Protein AF-A0A537TKQ0-F1 (afdb_monomer_lite)

Sequence (83 aa):
MTAARDAIDEPAIYGPFRMVDAVDRLIACSFDDDFLNAIQPELEREKQKVMSDREAFVAWLDDLSARFAAEAKRRNFSEGVGR

Secondary structure (DSSP, 8-state):
-HHHHHTTSS-TTHHHHHHHHHHHHHHHHH---HHHHHHHHHHHHHTTHHHH-HHHHHHHHHHHHHHHHHHHHHHHHHGGG--

Structure (mmCIF, N/CA/C/O backbone):
data_AF-A0A537TKQ0-F1
#
_entry.id   AF-A0A537TKQ0-F1
#
loop_
_atom_site.group_PDB
_atom_site.id
_atom_site.type_symbol
_atom_site.label_atom_id
_atom_site.label_alt_id
_atom_site.label_comp_id
_atom_site.label_asym_id
_atom_site.label_entity_id
_atom_site.label_seq_id
_atom_site.pdbx_PDB_ins_code
_atom_site.Cartn_x
_atom_site.Cartn_y
_atom_site.Cartn_z
_atom_site.occupancy
_atom_site.B_iso_or_equiv
_atom_site.auth_seq_id
_atom_site.auth_comp_id
_atom_site.auth_asym_id
_atom_site.auth_atom_id
_atom_site.pdbx_PDB_model_num
ATOM 1 N N . MET A 1 1 ? -8.735 20.671 7.131 1.00 60.47 1 MET A N 1
ATOM 2 C CA . MET A 1 1 ? -8.249 20.666 8.531 1.00 60.47 1 MET A CA 1
ATOM 3 C C . MET A 1 1 ? -8.989 19.650 9.389 1.00 60.47 1 MET A C 1
ATOM 5 O O . MET A 1 1 ? -8.312 18.898 10.067 1.00 60.47 1 MET A O 1
ATOM 9 N N . THR A 1 2 ? -10.321 19.567 9.324 1.00 70.69 2 THR A N 1
ATOM 10 C CA . THR A 1 2 ? -11.130 18.625 10.126 1.00 70.69 2 THR A CA 1
ATOM 11 C C . THR A 1 2 ? -10.692 17.164 9.973 1.00 70.69 2 THR A C 1
ATOM 13 O O . THR A 1 2 ? -10.269 16.571 10.951 1.00 70.69 2 THR A O 1
ATOM 16 N N . ALA A 1 3 ? -10.578 16.646 8.743 1.00 69.50 3 ALA A N 1
ATOM 17 C CA . ALA A 1 3 ? -10.109 15.272 8.508 1.00 69.50 3 ALA A CA 1
ATOM 18 C C . ALA A 1 3 ? -8.701 14.972 9.074 1.00 69.50 3 ALA A C 1
ATOM 20 O O . ALA A 1 3 ? -8.421 13.861 9.505 1.00 69.50 3 ALA A O 1
ATOM 21 N N . ALA A 1 4 ? -7.804 15.965 9.110 1.00 75.56 4 ALA A N 1
ATOM 22 C CA . ALA A 1 4 ? -6.473 15.793 9.695 1.00 75.56 4 ALA A CA 1
ATOM 23 C C . ALA A 1 4 ? -6.506 15.770 11.234 1.00 75.56 4 ALA A C 1
ATOM 25 O O . ALA A 1 4 ? -5.641 15.158 11.853 1.00 75.56 4 ALA A O 1
ATOM 26 N N . ARG A 1 5 ? -7.495 16.428 11.853 1.00 85.69 5 ARG A N 1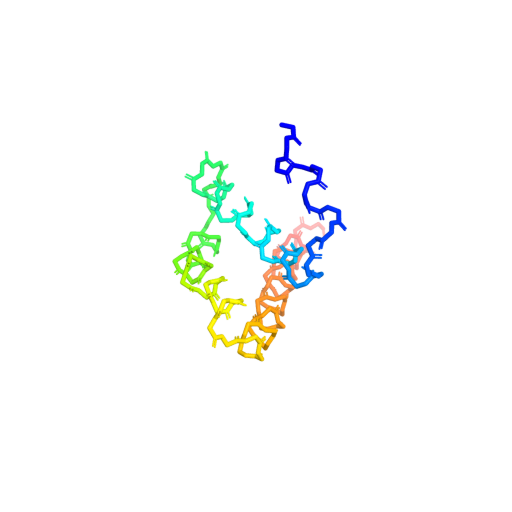
ATOM 27 C CA . ARG A 1 5 ? -7.735 16.362 13.299 1.00 85.69 5 ARG A CA 1
ATOM 28 C C . ARG A 1 5 ? -8.388 15.041 13.686 1.00 85.69 5 ARG A C 1
ATOM 30 O O . ARG A 1 5 ? -7.972 14.455 14.683 1.00 85.69 5 ARG A O 1
ATOM 37 N N . ASP A 1 6 ? -9.367 14.594 12.910 1.00 78.25 6 ASP A N 1
ATOM 38 C CA . ASP A 1 6 ? -10.103 13.349 13.154 1.00 78.25 6 ASP A CA 1
ATOM 39 C C . ASP A 1 6 ? -9.174 12.130 13.045 1.00 78.25 6 ASP A C 1
ATOM 41 O O . ASP A 1 6 ? -9.290 11.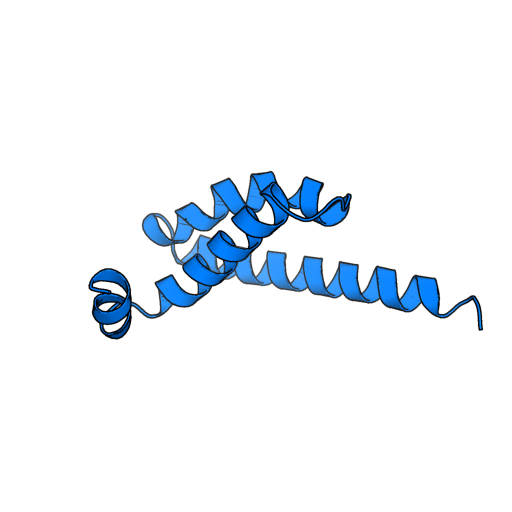183 13.817 1.00 78.25 6 ASP A O 1
ATOM 45 N N . ALA A 1 7 ? -8.150 12.220 12.190 1.00 78.25 7 ALA A N 1
ATOM 46 C CA . ALA A 1 7 ? -7.090 11.226 12.058 1.00 78.25 7 ALA A CA 1
ATOM 47 C C . ALA A 1 7 ? -6.295 10.927 13.346 1.00 78.25 7 ALA A C 1
ATOM 49 O O . ALA A 1 7 ? -5.597 9.914 13.378 1.00 78.25 7 ALA A O 1
ATOM 50 N N . ILE A 1 8 ? -6.352 11.786 14.373 1.00 83.25 8 ILE A N 1
ATOM 51 C CA . ILE A 1 8 ? -5.712 11.537 15.679 1.00 83.25 8 ILE A CA 1
ATOM 52 C C . ILE A 1 8 ? -6.459 10.446 16.454 1.00 83.25 8 ILE A C 1
ATOM 54 O O . ILE A 1 8 ? -5.833 9.664 17.164 1.00 83.25 8 ILE A O 1
ATOM 58 N N . ASP A 1 9 ? -7.782 10.391 16.301 1.00 88.06 9 ASP A N 1
ATOM 59 C CA . ASP A 1 9 ? -8.666 9.507 17.065 1.00 88.06 9 ASP A CA 1
ATOM 60 C C . ASP A 1 9 ? -9.096 8.269 16.241 1.00 88.06 9 ASP A C 1
ATOM 62 O O . ASP A 1 9 ? -9.889 7.440 16.690 1.00 88.06 9 ASP A O 1
ATOM 66 N N . GLU A 1 10 ? -8.564 8.123 15.024 1.00 85.88 10 GLU A N 1
ATOM 67 C CA . GLU A 1 10 ? -8.822 6.994 14.132 1.00 85.88 10 GLU A CA 1
ATOM 68 C C . GLU A 1 10 ? -8.147 5.689 14.602 1.00 85.88 10 GLU A C 1
ATOM 70 O O . GLU A 1 10 ? -7.034 5.698 15.136 1.00 85.88 10 GLU A O 1
ATOM 75 N N . PRO A 1 11 ? -8.752 4.521 14.311 1.00 88.88 11 PRO A N 1
ATOM 76 C CA . PRO A 1 11 ? -8.084 3.232 14.435 1.00 88.88 11 PRO A CA 1
ATOM 77 C C . PRO A 1 11 ? -6.734 3.198 13.702 1.00 88.88 11 PRO A C 1
ATOM 79 O O . PRO A 1 11 ? -6.656 3.487 12.508 1.00 88.88 11 PRO A O 1
ATOM 82 N N . ALA A 1 12 ? -5.685 2.737 14.391 1.00 88.44 12 ALA A N 1
ATOM 83 C CA . ALA A 1 12 ? -4.310 2.712 13.875 1.00 88.44 12 ALA A CA 1
ATOM 84 C C . ALA A 1 12 ? -4.150 1.990 12.521 1.00 88.44 12 ALA A C 1
ATOM 86 O O . ALA A 1 12 ? -3.274 2.334 11.730 1.00 88.44 12 ALA A O 1
ATOM 87 N N . ILE A 1 13 ? -5.023 1.024 12.220 1.00 90.38 13 ILE A N 1
ATOM 88 C CA . ILE A 1 13 ? -5.015 0.270 10.958 1.00 90.38 13 ILE A CA 1
ATOM 89 C C . ILE A 1 13 ? -5.270 1.144 9.715 1.00 90.38 13 ILE A C 1
ATOM 91 O O . ILE A 1 13 ? -4.878 0.774 8.610 1.00 90.38 13 ILE A O 1
ATOM 95 N N . TYR A 1 14 ? -5.861 2.333 9.876 1.00 91.00 14 TYR A N 1
ATOM 96 C CA . TYR A 1 14 ? -6.022 3.279 8.772 1.00 91.00 14 TYR A CA 1
ATOM 97 C C . TYR A 1 14 ? -4.724 4.001 8.399 1.00 91.00 14 TYR A C 1
ATOM 99 O O . TYR A 1 14 ? -4.639 4.569 7.310 1.00 91.00 14 TYR A O 1
ATOM 107 N N . GLY A 1 15 ? -3.695 3.949 9.252 1.00 92.75 15 GLY A N 1
ATOM 108 C CA . GLY A 1 15 ? -2.357 4.444 8.928 1.00 92.75 15 GLY A CA 1
ATOM 109 C C . GLY A 1 15 ? -1.763 3.731 7.706 1.00 92.75 15 GLY A C 1
ATOM 110 O O . GLY A 1 15 ? -1.533 4.391 6.691 1.00 92.75 15 GLY A O 1
ATOM 111 N N . PRO A 1 16 ? -1.579 2.397 7.748 1.00 95.00 16 PRO A N 1
ATOM 112 C CA . PRO A 1 16 ? -1.126 1.616 6.597 1.00 95.00 16 PRO A CA 1
ATOM 113 C C . PRO A 1 16 ? -1.985 1.807 5.341 1.00 95.00 16 PRO A C 1
ATOM 115 O O . PRO A 1 16 ? -1.446 1.993 4.254 1.00 95.00 16 PRO A O 1
ATOM 118 N N . PHE A 1 17 ? -3.315 1.852 5.482 1.00 95.69 17 PHE A N 1
ATOM 119 C CA . PHE A 1 17 ? -4.212 2.138 4.356 1.00 95.69 17 PHE A CA 1
ATOM 120 C C . PHE A 1 17 ? -3.898 3.484 3.690 1.00 95.69 17 PHE A C 1
ATOM 122 O O . PHE A 1 17 ? -3.770 3.548 2.471 1.00 95.69 17 PHE A O 1
ATOM 129 N N . ARG A 1 18 ? -3.724 4.557 4.476 1.00 93.94 18 ARG A N 1
ATOM 130 C CA . ARG A 1 18 ? -3.395 5.889 3.945 1.00 93.94 18 ARG A CA 1
ATOM 131 C C . ARG A 1 18 ? -2.041 5.921 3.243 1.00 93.94 18 ARG A C 1
ATOM 133 O O . ARG A 1 18 ? -1.909 6.610 2.236 1.00 93.94 18 ARG A O 1
ATOM 140 N N . MET A 1 19 ? -1.051 5.190 3.754 1.00 95.81 19 MET A N 1
ATOM 141 C CA . MET A 1 19 ? 0.260 5.080 3.106 1.00 95.81 19 MET A CA 1
ATOM 142 C C . MET A 1 19 ? 0.138 4.419 1.730 1.00 95.81 19 MET A C 1
ATOM 144 O O . MET A 1 19 ? 0.641 4.956 0.747 1.00 95.81 19 MET A O 1
ATOM 148 N N . VAL A 1 20 ? -0.589 3.304 1.649 1.00 97.00 20 VAL A N 1
ATOM 149 C CA . VAL A 1 20 ? -0.856 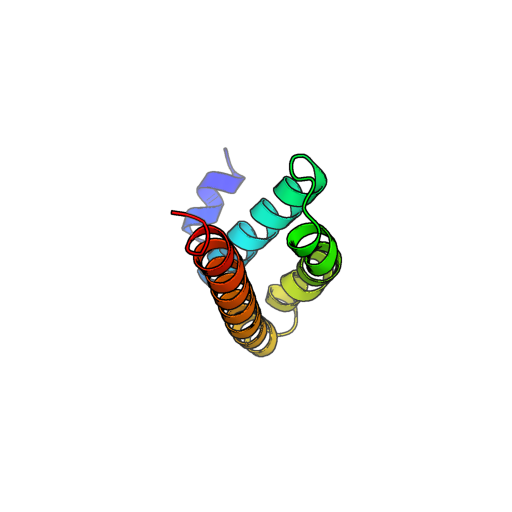2.603 0.387 1.00 97.00 20 VAL A CA 1
ATOM 150 C C . VAL A 1 20 ? -1.658 3.476 -0.583 1.00 97.00 20 VAL A C 1
ATOM 152 O O . VAL A 1 20 ? -1.287 3.575 -1.748 1.00 97.00 20 VAL A O 1
ATOM 155 N N . ASP A 1 21 ? -2.719 4.148 -0.119 1.00 96.38 21 ASP A N 1
ATOM 156 C CA . ASP A 1 21 ? -3.537 5.030 -0.967 1.00 96.38 21 ASP A CA 1
ATOM 157 C C . ASP A 1 21 ? -2.724 6.205 -1.527 1.00 96.38 21 ASP A C 1
ATOM 159 O O . ASP A 1 21 ? -2.888 6.585 -2.685 1.00 96.38 21 ASP A O 1
ATOM 163 N N . ALA A 1 22 ? -1.809 6.761 -0.729 1.00 95.44 22 ALA A N 1
ATOM 164 C CA . ALA A 1 22 ? -0.902 7.800 -1.194 1.00 95.44 22 ALA A CA 1
ATOM 165 C C . ALA A 1 22 ? 0.052 7.280 -2.281 1.00 95.44 22 ALA A C 1
ATOM 167 O O . ALA A 1 22 ? 0.236 7.955 -3.293 1.00 95.44 22 ALA A O 1
ATOM 168 N N . VAL A 1 23 ? 0.628 6.086 -2.103 1.00 95.31 23 VAL A N 1
ATOM 169 C CA . VAL A 1 23 ? 1.510 5.461 -3.103 1.00 95.31 23 VAL A CA 1
ATOM 170 C C . VAL A 1 23 ? 0.758 5.176 -4.402 1.00 95.31 23 VAL A C 1
ATOM 172 O O . VAL A 1 23 ? 1.244 5.548 -5.464 1.00 95.31 23 VAL A O 1
ATOM 175 N N . ASP A 1 24 ? -0.439 4.596 -4.329 1.00 96.12 24 ASP A N 1
ATOM 176 C CA . ASP A 1 24 ? -1.291 4.317 -5.494 1.00 96.12 24 ASP A CA 1
ATOM 177 C C . ASP A 1 24 ? -1.560 5.586 -6.329 1.00 96.12 24 ASP A C 1
ATOM 179 O O . ASP A 1 24 ? -1.340 5.616 -7.544 1.00 96.12 24 ASP A O 1
ATOM 183 N N . ARG A 1 25 ? -1.917 6.693 -5.664 1.00 95.00 25 ARG A N 1
ATOM 184 C CA . ARG A 1 25 ? -2.113 7.992 -6.330 1.00 95.00 25 ARG A CA 1
ATOM 185 C C . ARG A 1 25 ? -0.828 8.560 -6.929 1.00 95.00 25 ARG A C 1
ATOM 187 O O . ARG A 1 25 ? -0.886 9.197 -7.980 1.00 95.00 25 ARG A O 1
ATOM 194 N N . LEU A 1 26 ? 0.315 8.369 -6.269 1.00 95.06 26 LEU A N 1
ATOM 195 C CA . LEU A 1 26 ? 1.605 8.824 -6.788 1.00 95.06 26 LEU A CA 1
ATOM 196 C C . LEU A 1 26 ? 2.010 8.038 -8.041 1.00 95.06 26 LEU A C 1
ATOM 198 O O . LEU A 1 26 ? 2.453 8.654 -9.009 1.00 95.06 26 LEU A O 1
ATOM 202 N N . ILE A 1 27 ? 1.802 6.717 -8.055 1.00 94.75 27 ILE A N 1
ATOM 203 C CA . ILE A 1 27 ? 2.023 5.871 -9.240 1.00 94.75 27 ILE A CA 1
ATOM 204 C C . ILE A 1 27 ? 1.175 6.371 -10.408 1.00 94.75 27 ILE A C 1
ATOM 206 O O . ILE A 1 27 ? 1.724 6.633 -11.473 1.00 94.75 27 ILE A O 1
ATOM 210 N N . ALA A 1 28 ? -0.113 6.646 -10.180 1.00 91.12 28 ALA A N 1
ATOM 211 C CA . ALA A 1 28 ? -1.013 7.154 -11.219 1.00 91.12 28 ALA A CA 1
ATOM 212 C C . ALA A 1 28 ? -0.549 8.466 -11.879 1.00 91.12 28 ALA A C 1
ATOM 214 O O . ALA A 1 28 ? -0.912 8.736 -13.022 1.00 91.12 28 ALA A O 1
ATOM 215 N N . CYS A 1 29 ? 0.181 9.317 -11.150 1.00 91.31 29 CYS A N 1
ATOM 216 C CA . CYS A 1 29 ? 0.427 10.697 -11.572 1.00 91.31 29 CYS A CA 1
ATOM 217 C C . CYS A 1 29 ? 1.882 11.001 -11.934 1.00 91.31 29 CYS A C 1
ATOM 219 O O . CYS A 1 29 ? 2.138 12.054 -12.520 1.00 91.31 29 CYS A O 1
ATOM 221 N N . SER A 1 30 ? 2.851 10.200 -11.487 1.00 89.38 30 SER A N 1
ATOM 222 C CA . SER A 1 30 ? 4.240 10.678 -11.404 1.00 89.38 30 SER A CA 1
ATOM 223 C C . SER A 1 30 ? 5.315 9.647 -11.717 1.00 89.38 30 SER A C 1
ATOM 225 O O . SER A 1 30 ? 6.482 10.033 -11.783 1.00 89.38 30 SER A O 1
ATOM 227 N N . PHE A 1 31 ? 4.967 8.377 -11.928 1.00 89.44 31 PHE A N 1
ATOM 228 C CA . PHE A 1 31 ? 5.955 7.335 -12.189 1.00 89.44 31 PHE A CA 1
ATOM 229 C C . PHE A 1 31 ? 5.663 6.603 -13.497 1.00 89.44 31 PHE A C 1
ATOM 231 O O . PHE A 1 31 ? 4.540 6.182 -13.741 1.00 89.44 31 PHE A O 1
ATOM 238 N N . ASP A 1 32 ? 6.701 6.448 -14.315 1.00 91.50 32 ASP A N 1
ATOM 239 C CA . ASP A 1 32 ? 6.708 5.571 -15.484 1.00 91.50 32 ASP A CA 1
ATOM 240 C C . ASP A 1 32 ? 7.683 4.429 -15.191 1.00 91.50 32 ASP A C 1
ATOM 242 O O . ASP A 1 32 ? 8.893 4.545 -15.391 1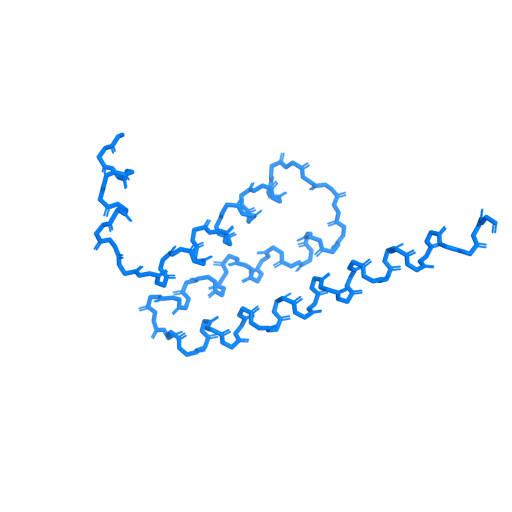.00 91.50 32 ASP A O 1
ATOM 246 N N . ASP A 1 33 ? 7.165 3.382 -14.552 1.00 95.38 33 ASP A N 1
ATOM 247 C CA . ASP A 1 33 ? 7.955 2.264 -14.053 1.00 95.38 33 ASP A CA 1
ATOM 248 C C . ASP A 1 33 ? 7.163 0.963 -14.177 1.00 95.38 33 ASP A C 1
ATOM 250 O O . ASP A 1 33 ? 6.073 0.835 -13.618 1.00 95.38 33 ASP A O 1
ATOM 254 N N . ASP A 1 34 ? 7.724 -0.018 -14.885 1.00 95.69 34 ASP A N 1
ATOM 255 C CA . ASP A 1 34 ? 7.038 -1.277 -15.200 1.00 95.69 34 ASP A CA 1
ATOM 256 C C . ASP A 1 34 ? 6.573 -2.037 -13.953 1.00 95.69 34 ASP A C 1
ATOM 258 O O . ASP A 1 34 ? 5.473 -2.593 -13.932 1.00 95.69 34 ASP A O 1
ATOM 262 N N . PHE A 1 35 ? 7.391 -2.061 -12.897 1.00 96.56 35 PHE A N 1
ATOM 263 C CA . PHE A 1 35 ? 7.042 -2.757 -11.661 1.00 96.56 35 PHE A CA 1
ATOM 264 C C . PHE A 1 35 ? 5.901 -2.039 -10.938 1.00 96.56 35 PHE A C 1
ATOM 266 O O . PHE A 1 35 ? 4.946 -2.689 -10.508 1.00 96.56 35 PHE A O 1
ATOM 273 N N . LEU A 1 36 ? 5.971 -0.708 -10.835 1.00 96.75 36 LEU A N 1
ATOM 274 C CA . LEU A 1 36 ? 4.925 0.087 -10.187 1.00 96.75 36 LEU A CA 1
ATOM 275 C C . LEU A 1 36 ? 3.602 0.016 -10.962 1.00 96.75 36 LEU A C 1
ATOM 277 O O . LEU A 1 36 ? 2.557 -0.221 -10.355 1.00 96.75 36 LEU A O 1
ATOM 281 N N . ASN A 1 37 ? 3.654 0.126 -12.291 1.00 95.00 37 ASN A N 1
ATOM 282 C CA . ASN A 1 37 ? 2.490 0.019 -13.173 1.00 95.00 37 ASN A CA 1
ATOM 283 C C . ASN A 1 37 ? 1.823 -1.362 -13.072 1.00 95.00 37 ASN A C 1
ATOM 285 O O . ASN A 1 37 ? 0.597 -1.462 -13.058 1.00 95.00 37 ASN A O 1
ATOM 289 N N . ALA A 1 38 ? 2.612 -2.435 -12.953 1.00 96.25 38 ALA A N 1
ATOM 290 C CA . ALA A 1 38 ? 2.082 -3.787 -12.793 1.00 96.25 38 ALA A CA 1
ATOM 291 C C . ALA A 1 38 ? 1.406 -4.012 -11.428 1.00 96.25 38 ALA A C 1
ATOM 293 O O . ALA A 1 38 ? 0.435 -4.767 -11.341 1.00 96.25 38 ALA A O 1
ATOM 294 N N . ILE A 1 39 ? 1.903 -3.374 -10.364 1.00 96.75 39 ILE A N 1
ATOM 295 C CA . ILE A 1 39 ? 1.369 -3.520 -9.001 1.00 96.75 39 ILE A CA 1
ATOM 296 C C . ILE A 1 39 ? 0.144 -2.639 -8.742 1.00 96.75 39 ILE A C 1
ATOM 298 O O . ILE A 1 39 ? -0.698 -2.991 -7.918 1.00 96.75 39 ILE A O 1
ATOM 302 N N . GLN A 1 40 ? 0.008 -1.510 -9.436 1.00 96.31 40 GLN A N 1
ATOM 303 C CA . GLN A 1 40 ? -1.029 -0.518 -9.152 1.00 96.31 40 GLN A CA 1
ATOM 304 C C . GLN A 1 40 ? -2.469 -1.078 -9.106 1.00 96.31 40 GLN A C 1
ATOM 306 O O . GLN A 1 40 ? -3.164 -0.811 -8.122 1.00 96.31 40 GLN A O 1
ATOM 311 N N . PRO A 1 41 ? -2.933 -1.912 -10.065 1.00 96.38 41 PRO A N 1
ATOM 312 C CA . PRO A 1 41 ? -4.299 -2.445 -10.022 1.00 96.38 41 PRO A CA 1
ATOM 313 C C . PRO A 1 41 ? -4.560 -3.326 -8.795 1.00 96.38 41 PRO A C 1
ATOM 315 O O . PRO A 1 41 ? -5.704 -3.516 -8.383 1.00 96.38 41 PRO A O 1
ATOM 318 N N . GLU A 1 42 ? -3.509 -3.927 -8.239 1.00 97.19 42 GLU A N 1
ATOM 319 C CA . GLU A 1 42 ? -3.581 -4.687 -6.999 1.00 97.19 42 GLU A CA 1
ATOM 320 C C . GLU A 1 42 ? -3.714 -3.756 -5.792 1.00 97.19 42 GLU A C 1
ATOM 322 O O . GLU A 1 42 ? -4.608 -3.983 -4.980 1.00 97.19 42 GLU A O 1
ATOM 327 N N . LEU A 1 43 ? -2.916 -2.680 -5.714 1.00 97.19 43 LEU A N 1
ATOM 328 C CA . LEU A 1 43 ? -3.031 -1.676 -4.646 1.00 97.19 43 LEU A CA 1
ATOM 329 C C . LEU A 1 43 ? -4.458 -1.135 -4.541 1.00 97.19 43 LEU A C 1
ATOM 331 O O . LEU A 1 43 ? -5.002 -1.054 -3.441 1.00 97.19 43 LEU A O 1
ATOM 335 N N . GLU A 1 44 ? -5.076 -0.808 -5.679 1.00 95.88 44 GLU A N 1
ATOM 336 C CA . GLU A 1 44 ? -6.422 -0.237 -5.729 1.00 95.88 44 GLU A CA 1
ATOM 337 C C . GLU A 1 44 ? -7.480 -1.174 -5.120 1.00 95.88 44 GLU A C 1
ATOM 339 O O . GLU A 1 44 ? -8.346 -0.726 -4.357 1.00 95.88 44 GLU A O 1
ATOM 344 N N . ARG A 1 45 ? -7.395 -2.476 -5.426 1.00 96.69 45 ARG A N 1
ATOM 345 C CA . ARG A 1 45 ? -8.343 -3.493 -4.947 1.00 96.69 45 ARG A CA 1
ATOM 346 C C . ARG A 1 45 ? -8.066 -3.913 -3.511 1.00 96.69 45 ARG A C 1
ATOM 348 O O . ARG A 1 45 ? -8.971 -3.931 -2.681 1.00 96.69 45 ARG A O 1
ATOM 355 N N . GLU A 1 46 ? -6.826 -4.275 -3.219 1.00 98.00 46 GLU A N 1
ATOM 356 C CA . GLU A 1 46 ? -6.453 -4.937 -1.972 1.00 98.00 46 GLU A CA 1
ATOM 357 C C . GLU A 1 46 ? -6.489 -3.976 -0.780 1.00 98.00 46 GLU A C 1
ATOM 359 O O . GLU A 1 46 ? -6.882 -4.378 0.318 1.00 98.00 46 GLU A O 1
ATOM 364 N N . LYS A 1 47 ? -6.231 -2.674 -0.991 1.00 95.88 47 LYS A N 1
ATOM 365 C CA . LYS A 1 47 ? -6.371 -1.663 0.071 1.00 95.88 47 LYS A CA 1
ATOM 366 C C . LYS A 1 47 ? -7.782 -1.603 0.663 1.00 95.88 47 LYS A C 1
ATOM 368 O O . LYS A 1 47 ? -7.931 -1.251 1.831 1.00 95.88 47 LYS A O 1
ATOM 373 N N . GLN A 1 48 ? -8.814 -1.986 -0.097 1.00 96.19 48 GLN A N 1
ATOM 374 C CA . GLN A 1 48 ? -10.202 -2.007 0.383 1.00 96.19 48 GLN A CA 1
ATOM 375 C C . GLN A 1 48 ? -10.442 -3.077 1.456 1.00 96.19 48 GLN A C 1
ATOM 377 O O . GLN A 1 48 ? -11.370 -2.941 2.258 1.00 96.19 48 GLN A O 1
ATOM 382 N N . LYS A 1 49 ? -9.581 -4.104 1.541 1.00 96.94 49 LYS A N 1
ATOM 383 C CA . LYS A 1 49 ? -9.680 -5.158 2.560 1.00 96.94 49 LYS A CA 1
ATOM 384 C C . LYS A 1 49 ? -9.576 -4.615 3.979 1.00 96.94 49 LYS A C 1
ATOM 386 O O . LYS A 1 49 ? -10.159 -5.204 4.879 1.00 96.94 49 LYS A O 1
ATOM 391 N N . VAL A 1 50 ? -8.962 -3.447 4.193 1.00 96.06 50 VAL A N 1
ATOM 392 C CA . VAL A 1 50 ? -8.948 -2.792 5.514 1.00 96.06 50 VAL A CA 1
ATOM 393 C C . VAL A 1 50 ? -10.360 -2.629 6.111 1.00 96.06 50 VAL A C 1
ATOM 395 O O . VAL A 1 50 ? -10.521 -2.637 7.335 1.00 96.06 50 VAL A O 1
ATOM 398 N N . MET A 1 51 ? -11.378 -2.514 5.247 1.00 92.81 51 MET A N 1
ATOM 399 C CA . MET A 1 51 ? -12.780 -2.331 5.623 1.00 92.81 51 MET A CA 1
ATOM 400 C C . MET A 1 51 ? -13.549 -3.649 5.779 1.00 92.81 51 MET A C 1
ATOM 402 O O . MET A 1 51 ? -14.478 -3.705 6.580 1.00 92.81 51 MET A O 1
ATOM 406 N N . SER A 1 52 ? -13.193 -4.695 5.026 1.00 94.00 52 SER A N 1
ATOM 407 C CA . SER A 1 52 ? -13.968 -5.945 4.947 1.00 94.00 52 SER A CA 1
ATOM 408 C C . SER A 1 52 ? -13.286 -7.156 5.585 1.00 94.00 52 SER A C 1
ATOM 410 O O . SER A 1 52 ? -13.971 -8.051 6.066 1.00 94.00 52 SER A O 1
ATOM 412 N N . ASP A 1 53 ? -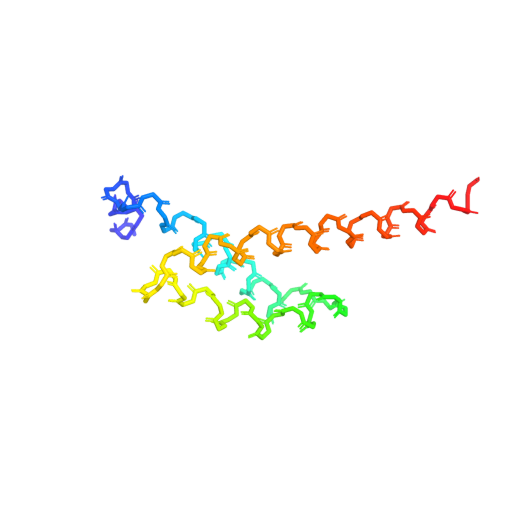11.955 -7.198 5.569 1.00 97.00 53 ASP A N 1
ATOM 413 C CA . ASP A 1 53 ? -11.132 -8.320 6.019 1.00 97.00 53 ASP A CA 1
ATOM 414 C C . ASP A 1 53 ? -9.736 -7.825 6.439 1.00 97.00 53 ASP A C 1
ATOM 416 O O . ASP A 1 53 ? -8.794 -7.720 5.647 1.00 97.00 53 ASP A O 1
ATOM 420 N N . ARG A 1 54 ? -9.615 -7.480 7.724 1.00 95.62 54 ARG A N 1
ATOM 421 C CA . ARG A 1 54 ? -8.383 -6.907 8.280 1.00 95.62 54 ARG A CA 1
ATOM 422 C C . ARG A 1 54 ? -7.222 -7.895 8.296 1.00 95.62 54 ARG A C 1
ATOM 424 O O . ARG A 1 54 ? -6.082 -7.462 8.170 1.00 95.62 54 ARG A O 1
ATOM 431 N N . GLU A 1 55 ? -7.494 -9.185 8.463 1.00 97.38 55 GLU A N 1
ATOM 432 C CA . GLU A 1 55 ? -6.450 -10.210 8.478 1.00 97.38 55 GLU A CA 1
ATOM 433 C C . GLU A 1 55 ? -5.867 -10.382 7.076 1.00 97.38 55 GLU A C 1
ATOM 435 O O . GLU A 1 55 ? -4.649 -10.315 6.904 1.00 97.38 55 GLU A O 1
ATOM 440 N N . ALA A 1 56 ? -6.729 -10.466 6.058 1.00 97.75 56 ALA A N 1
ATOM 441 C CA . ALA A 1 56 ? -6.283 -10.498 4.672 1.00 97.75 56 ALA A CA 1
ATOM 442 C C . ALA A 1 56 ? -5.554 -9.210 4.259 1.00 97.75 56 ALA A C 1
ATOM 444 O O . ALA A 1 56 ? -4.608 -9.280 3.479 1.00 97.75 56 ALA A O 1
ATOM 445 N N . PHE A 1 57 ? -5.950 -8.044 4.786 1.00 98.00 57 PHE A N 1
ATOM 446 C CA . PHE A 1 57 ? -5.225 -6.789 4.561 1.00 98.00 57 PHE A CA 1
ATOM 447 C C . PHE A 1 57 ? -3.803 -6.834 5.136 1.00 98.00 57 PHE A C 1
ATOM 449 O O . PHE A 1 57 ? -2.862 -6.442 4.452 1.00 98.00 57 PHE A O 1
ATOM 456 N N . VAL A 1 58 ? -3.624 -7.337 6.362 1.00 97.69 58 VAL A N 1
ATOM 457 C CA . VAL A 1 58 ? -2.293 -7.458 6.983 1.00 97.69 58 VAL A CA 1
ATOM 458 C C . VAL A 1 58 ? -1.420 -8.460 6.226 1.00 97.69 58 VAL A C 1
ATOM 460 O O . VAL A 1 58 ? -0.299 -8.119 5.863 1.00 97.69 58 VAL A O 1
ATOM 463 N N . ALA A 1 59 ? -1.944 -9.646 5.908 1.00 98.31 59 ALA A N 1
ATOM 464 C CA . ALA A 1 59 ? -1.201 -10.649 5.142 1.00 98.31 59 ALA A CA 1
ATOM 465 C C . ALA A 1 59 ? -0.778 -10.126 3.758 1.00 98.31 59 ALA A C 1
ATOM 467 O O . ALA A 1 59 ? 0.317 -10.413 3.276 1.00 98.31 59 ALA A O 1
ATOM 468 N N . TRP A 1 60 ? -1.635 -9.321 3.128 1.00 98.25 60 TRP A N 1
ATOM 469 C CA . TRP A 1 60 ? -1.312 -8.662 1.871 1.00 98.25 60 TRP A CA 1
ATOM 470 C C . TRP A 1 60 ? -0.205 -7.606 2.014 1.00 98.25 60 TRP A C 1
ATOM 472 O O . TRP A 1 60 ? 0.680 -7.541 1.164 1.00 98.25 60 TRP A O 1
ATOM 482 N N . LEU A 1 61 ? -0.198 -6.809 3.090 1.00 98.25 61 LEU A N 1
ATOM 483 C CA . LEU A 1 61 ? 0.886 -5.852 3.350 1.00 98.25 61 LEU A CA 1
ATOM 484 C C . LEU A 1 61 ? 2.248 -6.545 3.510 1.00 98.25 61 LEU A C 1
ATOM 486 O O . LEU A 1 61 ? 3.263 -5.998 3.067 1.00 98.25 61 LEU A O 1
ATOM 490 N N . ASP A 1 62 ? 2.273 -7.738 4.107 1.00 98.44 62 ASP A N 1
ATOM 491 C CA . ASP A 1 62 ? 3.495 -8.535 4.249 1.00 98.44 62 ASP A CA 1
ATOM 492 C C . ASP A 1 62 ? 4.018 -9.016 2.883 1.00 98.44 62 ASP A C 1
ATOM 494 O O . ASP A 1 62 ? 5.205 -8.845 2.582 1.00 98.44 62 ASP A O 1
ATOM 498 N N . ASP A 1 63 ? 3.139 -9.544 2.020 1.00 98.38 63 ASP A N 1
ATOM 499 C CA . ASP A 1 63 ? 3.493 -9.933 0.642 1.00 98.38 63 ASP A CA 1
ATOM 500 C C . ASP A 1 63 ? 3.987 -8.733 -0.179 1.00 98.38 63 ASP A C 1
ATOM 502 O O . ASP A 1 63 ? 5.049 -8.784 -0.811 1.00 98.38 63 ASP A O 1
ATOM 506 N N . LEU A 1 64 ? 3.254 -7.618 -0.113 1.00 98.12 64 LEU A N 1
ATOM 507 C CA . LEU A 1 64 ? 3.598 -6.386 -0.812 1.00 98.12 64 LEU A CA 1
ATOM 508 C C . LEU A 1 64 ? 4.993 -5.901 -0.398 1.00 98.12 64 LEU A C 1
ATOM 510 O O . LEU A 1 64 ? 5.834 -5.603 -1.250 1.00 98.12 64 LEU A O 1
ATOM 514 N N . SER A 1 65 ? 5.272 -5.888 0.908 1.00 97.69 65 SER A N 1
ATOM 515 C CA . SER A 1 65 ? 6.575 -5.491 1.451 1.00 97.69 65 SER A CA 1
ATOM 516 C C . SER A 1 65 ? 7.703 -6.398 0.955 1.00 97.69 65 SER A C 1
ATOM 518 O O . SER A 1 65 ? 8.764 -5.905 0.559 1.00 97.69 65 SER A O 1
ATOM 520 N N . ALA A 1 66 ? 7.479 -7.715 0.911 1.00 98.19 66 ALA A N 1
ATOM 521 C CA . ALA A 1 66 ? 8.455 -8.673 0.396 1.00 98.19 66 ALA A CA 1
ATOM 522 C C . ALA A 1 66 ? 8.754 -8.455 -1.098 1.00 98.19 66 ALA A C 1
ATOM 524 O O . ALA A 1 66 ? 9.918 -8.496 -1.508 1.00 98.19 66 ALA A O 1
ATOM 525 N N . ARG A 1 67 ? 7.732 -8.162 -1.912 1.00 97.88 67 ARG A N 1
ATOM 526 C CA . ARG A 1 67 ? 7.883 -7.886 -3.353 1.00 97.88 67 ARG A CA 1
ATOM 527 C C . ARG A 1 67 ? 8.648 -6.596 -3.621 1.00 97.88 67 ARG A C 1
ATOM 529 O O . ARG A 1 67 ? 9.560 -6.604 -4.446 1.00 97.88 67 ARG A O 1
ATOM 536 N N . PHE A 1 68 ? 8.352 -5.518 -2.893 1.00 96.62 68 PHE A N 1
ATOM 537 C CA . PHE A 1 68 ? 9.118 -4.270 -2.992 1.00 96.62 68 PHE A CA 1
ATOM 538 C C . PHE A 1 68 ? 10.572 -4.450 -2.538 1.00 96.62 68 PHE A C 1
ATOM 540 O O . PHE A 1 68 ? 11.483 -3.931 -3.181 1.00 96.62 68 PHE A O 1
ATOM 547 N N . ALA A 1 69 ? 10.819 -5.225 -1.477 1.00 97.06 69 ALA A N 1
ATOM 548 C CA . ALA A 1 69 ? 12.178 -5.54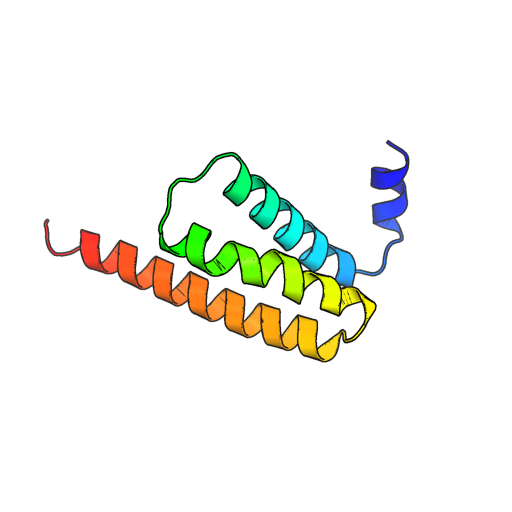1 -1.041 1.00 97.06 69 ALA A CA 1
ATOM 549 C C . ALA A 1 69 ? 12.949 -6.359 -2.094 1.00 97.06 69 ALA A C 1
ATOM 551 O O . ALA A 1 69 ? 14.121 -6.078 -2.365 1.00 97.06 69 ALA A O 1
ATOM 552 N N . ALA A 1 70 ? 12.299 -7.346 -2.717 1.00 97.31 70 ALA A N 1
ATOM 553 C CA . ALA A 1 70 ? 12.883 -8.138 -3.795 1.00 97.31 70 ALA A CA 1
ATOM 554 C C . ALA A 1 70 ? 13.200 -7.278 -5.027 1.00 97.31 70 ALA A C 1
ATOM 556 O O . ALA A 1 70 ? 14.284 -7.404 -5.599 1.00 97.31 70 ALA A O 1
ATOM 557 N N . GLU A 1 71 ? 12.300 -6.370 -5.396 1.00 97.12 71 GLU A N 1
ATOM 558 C CA . GLU A 1 71 ? 12.506 -5.447 -6.509 1.00 97.12 71 GLU A CA 1
ATOM 559 C C . GLU A 1 71 ? 13.640 -4.453 -6.229 1.00 97.12 71 GLU A C 1
ATOM 561 O O . GLU A 1 71 ? 14.530 -4.274 -7.063 1.00 97.12 71 GLU A O 1
ATOM 566 N N . ALA A 1 72 ? 13.676 -3.863 -5.032 1.00 96.00 72 ALA A N 1
ATOM 567 C CA . ALA A 1 72 ? 14.767 -2.987 -4.611 1.00 96.00 72 ALA A CA 1
ATOM 568 C C . ALA A 1 72 ? 16.117 -3.719 -4.661 1.00 96.00 72 ALA A C 1
ATOM 570 O O . ALA A 1 72 ? 17.109 -3.181 -5.157 1.00 96.00 72 ALA A O 1
ATOM 571 N N . LYS A 1 73 ? 16.152 -4.982 -4.213 1.00 95.88 73 LYS A N 1
ATOM 572 C CA . LYS A 1 73 ? 17.330 -5.842 -4.351 1.00 95.88 73 LYS A CA 1
ATOM 573 C C . LYS A 1 73 ? 17.690 -6.033 -5.825 1.00 95.88 73 LYS A C 1
ATOM 575 O O . LYS A 1 73 ? 18.832 -5.790 -6.195 1.00 95.88 73 LYS A O 1
ATOM 580 N N . ARG A 1 74 ? 16.746 -6.429 -6.680 1.00 95.94 74 ARG A N 1
ATOM 581 C CA . ARG A 1 74 ? 16.996 -6.653 -8.112 1.00 95.94 74 ARG A CA 1
ATOM 582 C C . ARG A 1 74 ? 17.652 -5.436 -8.767 1.00 95.94 74 ARG A C 1
ATOM 584 O O . ARG A 1 74 ? 18.683 -5.604 -9.412 1.00 95.94 74 ARG A O 1
ATOM 591 N N . ARG A 1 75 ? 17.109 -4.234 -8.538 1.00 94.81 75 ARG A N 1
ATOM 592 C CA . ARG A 1 75 ? 17.633 -2.969 -9.086 1.00 94.81 75 ARG A CA 1
ATOM 593 C C . ARG A 1 75 ? 19.044 -2.656 -8.590 1.00 94.81 75 ARG A C 1
ATOM 595 O O . ARG A 1 75 ? 19.941 -2.414 -9.393 1.00 94.81 75 ARG A O 1
ATOM 602 N N . ASN A 1 76 ? 19.268 -2.759 -7.282 1.00 92.62 76 ASN A N 1
ATOM 603 C CA . ASN A 1 76 ? 20.568 -2.451 -6.684 1.00 92.62 76 ASN A CA 1
ATOM 604 C C . ASN A 1 76 ? 21.656 -3.471 -7.062 1.00 92.62 76 ASN A C 1
ATOM 606 O O . ASN A 1 76 ? 22.827 -3.117 -7.176 1.00 92.62 76 ASN A O 1
ATOM 610 N N . PHE A 1 77 ? 21.292 -4.738 -7.277 1.00 77.00 77 PHE A N 1
ATOM 611 C CA . PHE A 1 77 ? 22.233 -5.764 -7.733 1.00 77.00 77 PHE A CA 1
ATOM 612 C C . PHE A 1 77 ? 22.509 -5.683 -9.244 1.00 77.00 77 PHE A C 1
ATOM 614 O O . PHE A 1 77 ? 23.613 -6.027 -9.661 1.00 77.00 77 PHE A O 1
ATOM 621 N N . SER A 1 78 ? 21.574 -5.186 -10.065 1.00 59.94 78 SER A N 1
ATOM 622 C CA . SER A 1 78 ? 21.832 -4.928 -11.491 1.00 59.94 78 SER A CA 1
ATOM 623 C C . SER A 1 78 ? 22.770 -3.742 -11.742 1.00 59.94 78 SER A C 1
ATOM 625 O O . SER A 1 78 ? 23.499 -3.752 -12.730 1.00 59.94 78 SER A O 1
ATOM 627 N N . GLU A 1 79 ? 22.822 -2.759 -10.840 1.00 55.66 79 GLU A N 1
ATOM 628 C CA . GLU A 1 79 ? 23.748 -1.617 -10.941 1.00 55.66 79 GLU A CA 1
ATOM 629 C C . GLU A 1 79 ? 25.173 -1.928 -10.430 1.00 55.66 79 GLU A C 1
ATOM 631 O O . GLU A 1 79 ? 26.111 -1.181 -10.703 1.00 55.66 79 GLU A O 1
ATOM 636 N N . GLY A 1 80 ? 25.367 -3.049 -9.725 1.00 52.91 80 GLY A N 1
ATOM 637 C CA . GLY A 1 80 ? 26.646 -3.436 -9.111 1.00 52.91 80 GLY A CA 1
ATOM 638 C C . GLY A 1 80 ? 27.616 -4.228 -9.998 1.00 52.91 80 GLY A C 1
ATOM 639 O O . GLY A 1 80 ? 28.734 -4.488 -9.569 1.00 52.91 80 GLY A O 1
ATOM 640 N N . VAL A 1 81 ? 27.225 -4.620 -11.216 1.00 51.16 81 VAL A N 1
ATOM 641 C CA . VAL A 1 81 ? 28.078 -5.406 -12.144 1.00 51.16 81 VAL A CA 1
ATOM 642 C C . VAL A 1 81 ? 28.835 -4.506 -13.143 1.00 51.16 81 VAL A C 1
ATOM 644 O O . VAL A 1 81 ? 29.612 -4.988 -13.961 1.00 51.16 81 VAL A O 1
ATOM 647 N N . GLY A 1 82 ? 28.645 -3.184 -13.066 1.00 57.16 82 GLY A N 1
ATOM 648 C CA . GLY A 1 82 ? 29.230 -2.195 -13.982 1.00 57.16 82 GLY A CA 1
ATOM 649 C C . GLY A 1 82 ? 30.185 -1.176 -13.348 1.00 57.16 82 GLY A C 1
ATOM 650 O O . GLY A 1 82 ? 30.324 -0.086 -13.902 1.00 57.16 82 GLY A O 1
ATOM 651 N N . ARG A 1 83 ? 30.809 -1.476 -12.201 1.00 44.12 83 ARG A N 1
ATOM 652 C CA . ARG A 1 83 ? 31.913 -0.677 -11.635 1.00 44.12 83 ARG A CA 1
ATOM 653 C C . ARG A 1 83 ? 33.134 -1.531 -11.349 1.00 44.12 83 ARG A C 1
ATOM 655 O O . ARG A 1 83 ? 32.947 -2.638 -10.804 1.00 44.12 83 ARG A O 1
#

pLDDT: mean 90.07, std 12.49, range [44.12, 98.44]

Radius of gyration: 15.58 Å; chains: 1; bounding box: 46×31×32 Å

Foldseek 3Di:
DVVVVVVVVDDPLVVVLVVLVVLLVCLVPPDDDPVSVVCNVVSVPLSCCVPVPVPSNVVVVVVVVVSVVVVVVVVVVVVPVPD